Protein AF-A0A7R8WDT4-F1 (afdb_monom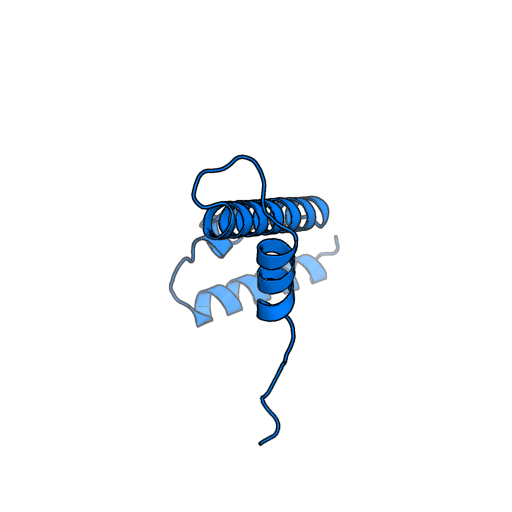er_lite)

Sequence (89 aa):
MSDEERTKSKQIAEMLQRSSGVDTTLLLYFFGKEGQETITYNDFERFMEQLQTEILEMEFSEFSKGKDHITEMEFAKILMRYTALTEEE

InterPro domains:
  IPR011992 EF-hand domain pair [SSF47473] (25-82)
  IPR039800 Calcium uptake protein 1/2/3 [PTHR12294] (9-88)

Secondary structure (DSSP, 8-state):
--HHHHHHHHHHHHHHHHHH-S--HHHHHHHTTTT-----HHHHHHHHHHHHHHHHHHHHHHHHTT-S---HHHHHHHHHHTS------

pLDDT: mean 84.04, std 13.47, range [44.25, 98.06]

Foldseek 3Di:
DDPVVLVVQVVVLVVVCVVPVDDDPVQCVAQNPVNPHHDDPVNVVVVVVVVVVVVVVVLCCVQCVPDPDHDPVSVVVSVVVPDPPPPPD

Structure (mmCIF, N/CA/C/O backbone):
data_AF-A0A7R8WDT4-F1
#
_entry.id   AF-A0A7R8WDT4-F1
#
loop_
_atom_site.group_PDB
_atom_site.id
_atom_site.type_symbol
_atom_site.label_atom_id
_atom_site.label_alt_id
_atom_site.label_comp_id
_atom_site.label_asym_id
_atom_site.label_entity_id
_atom_site.label_seq_id
_atom_site.pdbx_PDB_ins_code
_atom_site.Cartn_x
_atom_site.Cartn_y
_atom_site.Cartn_z
_atom_site.occupancy
_atom_site.B_iso_or_equiv
_atom_site.auth_seq_id
_atom_site.auth_comp_id
_atom_site.auth_asym_id
_atom_site.auth_atom_id
_atom_site.pdbx_PDB_model_num
ATOM 1 N N . MET A 1 1 ? -26.003 -2.813 14.487 1.00 58.38 1 MET A N 1
ATOM 2 C CA . MET A 1 1 ? -24.997 -3.584 15.243 1.00 58.38 1 MET A CA 1
ATOM 3 C C . MET A 1 1 ? -25.609 -3.942 16.579 1.00 58.38 1 MET A C 1
ATOM 5 O O . MET A 1 1 ? -26.136 -3.050 17.236 1.00 58.38 1 MET A O 1
ATOM 9 N N . SER A 1 2 ? -25.625 -5.227 16.909 1.00 79.12 2 SER A N 1
ATOM 10 C CA . SER A 1 2 ? -26.173 -5.766 18.156 1.00 79.12 2 SER A CA 1
ATOM 11 C C . SER A 1 2 ? -25.235 -5.505 19.342 1.00 79.12 2 SER A C 1
ATOM 13 O O . SER A 1 2 ? -24.035 -5.282 19.160 1.00 79.12 2 SER A O 1
ATOM 15 N N . ASP A 1 3 ? -25.766 -5.544 20.565 1.00 79.00 3 ASP A N 1
ATOM 16 C CA . ASP A 1 3 ? -24.964 -5.379 21.786 1.00 79.00 3 ASP A CA 1
ATOM 17 C C . ASP A 1 3 ? -23.889 -6.471 21.930 1.00 79.00 3 ASP A C 1
ATOM 19 O O . ASP A 1 3 ? -22.794 -6.211 22.424 1.00 79.00 3 ASP A O 1
ATOM 23 N N . GLU A 1 4 ? -24.150 -7.669 21.404 1.00 76.69 4 GLU A N 1
ATOM 24 C CA . GLU A 1 4 ? -23.215 -8.796 21.413 1.00 76.69 4 GLU A CA 1
ATOM 25 C C . GLU A 1 4 ? -21.982 -8.554 20.522 1.00 76.69 4 GLU A C 1
ATOM 27 O O . GLU A 1 4 ? -20.855 -8.881 20.903 1.00 76.69 4 GLU A O 1
ATOM 32 N N . GLU A 1 5 ? -22.171 -7.935 19.353 1.00 70.62 5 GLU A N 1
ATOM 33 C CA . GLU A 1 5 ? -21.069 -7.554 18.458 1.00 70.62 5 GLU A CA 1
ATOM 34 C C . GLU A 1 5 ? -20.171 -6.499 19.110 1.00 70.62 5 GLU A C 1
ATOM 36 O O . GLU A 1 5 ? -18.948 -6.592 19.033 1.00 70.62 5 GLU A O 1
ATOM 41 N N . ARG A 1 6 ? -20.765 -5.535 19.825 1.00 74.62 6 ARG A N 1
ATOM 42 C CA . ARG A 1 6 ? -20.014 -4.512 20.569 1.00 74.62 6 ARG A CA 1
ATOM 43 C C . ARG A 1 6 ? -19.162 -5.127 21.678 1.00 74.62 6 ARG A C 1
ATOM 45 O O . ARG A 1 6 ? -18.010 -4.728 21.852 1.00 74.62 6 ARG A O 1
ATOM 52 N N . THR A 1 7 ? -19.696 -6.108 22.406 1.00 75.94 7 THR A N 1
ATOM 53 C CA . THR A 1 7 ? -18.952 -6.818 23.456 1.00 75.94 7 THR A CA 1
ATOM 54 C C . THR A 1 7 ? -17.789 -7.625 22.881 1.00 75.94 7 THR A C 1
ATOM 56 O O . THR A 1 7 ? -16.685 -7.542 23.415 1.00 75.94 7 THR A O 1
ATOM 59 N N . LYS A 1 8 ? -17.993 -8.344 21.767 1.00 76.25 8 LYS A N 1
ATOM 60 C CA . LYS A 1 8 ? -16.928 -9.118 21.102 1.00 76.25 8 LYS A CA 1
ATOM 61 C C . LYS A 1 8 ? -15.803 -8.222 20.586 1.00 76.25 8 LYS A C 1
ATOM 63 O O . LYS A 1 8 ? -14.638 -8.522 20.836 1.00 76.25 8 LYS A O 1
ATOM 68 N N . SER A 1 9 ? -16.135 -7.103 19.940 1.00 72.62 9 SER A N 1
ATOM 69 C CA . SER A 1 9 ? -15.131 -6.146 19.454 1.00 72.62 9 SER A CA 1
ATOM 70 C C . SER A 1 9 ? -14.282 -5.582 20.591 1.00 72.62 9 SER A C 1
ATOM 72 O O . SER A 1 9 ? -13.058 -5.533 20.480 1.00 72.62 9 SER A O 1
ATOM 74 N N . LYS A 1 10 ? -14.911 -5.228 21.719 1.00 72.00 10 LYS A N 1
ATOM 75 C CA . LYS A 1 10 ? -14.195 -4.723 22.895 1.00 72.00 10 LYS A CA 1
ATOM 76 C C . LYS A 1 10 ? -13.259 -5.775 23.499 1.00 72.00 10 LYS A C 1
ATOM 78 O O . LYS A 1 10 ? -12.127 -5.463 23.847 1.00 72.00 10 LYS A O 1
ATOM 83 N N . GLN A 1 11 ? -13.704 -7.029 23.564 1.00 75.38 11 GLN A N 1
ATOM 84 C CA . GLN A 1 11 ? -12.912 -8.133 24.107 1.00 75.38 11 GLN A CA 1
ATOM 85 C C . GLN A 1 11 ? -11.693 -8.463 23.227 1.00 75.38 11 GLN A C 1
ATOM 87 O O . GLN A 1 11 ? -10.616 -8.732 23.751 1.00 75.38 11 GLN A O 1
ATOM 92 N N . ILE A 1 12 ? -11.837 -8.393 21.898 1.00 72.75 12 ILE A N 1
ATOM 93 C CA . ILE A 1 12 ? -10.730 -8.581 20.944 1.00 72.75 12 ILE A CA 1
ATOM 94 C C . ILE A 1 12 ? -9.717 -7.435 21.051 1.00 72.75 12 ILE A C 1
ATOM 96 O O . ILE A 1 12 ? -8.516 -7.697 21.106 1.00 72.75 12 ILE A O 1
ATOM 100 N N . ALA A 1 13 ? -10.184 -6.185 21.139 1.00 67.31 13 ALA A N 1
ATOM 101 C CA . ALA A 1 13 ? -9.316 -5.024 21.336 1.00 67.31 13 ALA A CA 1
ATOM 102 C C . ALA A 1 13 ? -8.523 -5.125 22.653 1.00 67.31 13 ALA A C 1
AT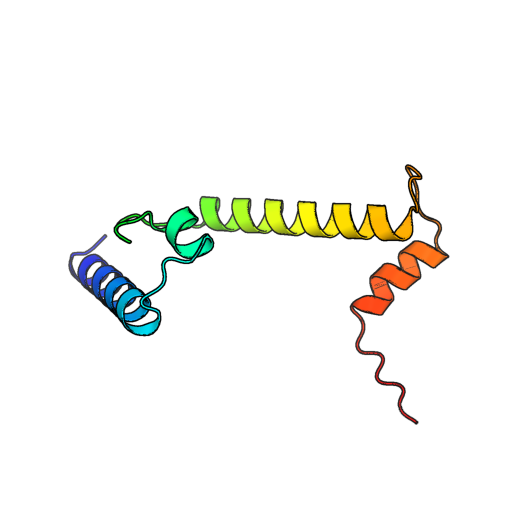OM 104 O O . ALA A 1 13 ? -7.307 -4.941 22.659 1.00 67.31 13 ALA A O 1
ATOM 105 N N . GLU A 1 14 ? -9.180 -5.518 23.751 1.00 68.62 14 GLU A N 1
ATOM 106 C CA . GLU A 1 14 ? -8.528 -5.754 25.046 1.00 68.62 14 GLU A CA 1
ATOM 107 C C . GLU A 1 14 ? -7.527 -6.923 24.992 1.00 68.62 14 GLU A C 1
ATOM 109 O O . GLU A 1 14 ? -6.457 -6.844 25.595 1.00 68.62 14 GLU A O 1
ATOM 114 N N . MET A 1 15 ? -7.825 -8.005 24.260 1.00 66.00 15 MET A N 1
ATOM 115 C CA . MET A 1 15 ? -6.884 -9.116 24.063 1.00 66.00 15 MET A CA 1
ATOM 116 C C . MET A 1 15 ? -5.651 -8.694 23.255 1.00 66.00 15 MET A C 1
ATOM 118 O O . MET A 1 15 ? -4.535 -9.060 23.627 1.00 66.00 15 MET A O 1
ATOM 122 N N . LEU A 1 16 ? -5.831 -7.896 22.197 1.00 62.88 16 LEU A N 1
ATOM 123 C CA . LEU A 1 16 ? -4.732 -7.357 21.394 1.00 62.88 16 LEU A CA 1
ATOM 124 C C . LEU A 1 16 ? -3.848 -6.421 22.231 1.00 62.88 16 LEU A C 1
ATOM 126 O O . LEU A 1 16 ? -2.636 -6.632 22.274 1.00 62.88 16 LEU A O 1
ATOM 130 N N . GLN A 1 17 ? -4.445 -5.489 22.986 1.00 62.22 17 GLN A N 1
ATOM 131 C CA . GLN A 1 17 ? -3.722 -4.573 23.882 1.00 62.22 17 GLN A CA 1
ATOM 132 C C . GLN A 1 17 ? -2.963 -5.311 24.998 1.00 62.22 17 GLN A C 1
ATOM 134 O O . GLN A 1 17 ? -1.800 -5.003 25.270 1.00 62.22 17 GLN A O 1
ATOM 139 N N . ARG A 1 18 ? -3.579 -6.324 25.628 1.00 56.62 18 ARG A N 1
ATOM 140 C CA . ARG A 1 18 ? -2.934 -7.128 26.685 1.00 56.62 18 ARG A CA 1
ATOM 141 C C . ARG A 1 18 ? -1.813 -8.027 26.166 1.00 56.62 18 ARG A C 1
ATOM 143 O O . ARG A 1 18 ? -0.961 -8.415 26.961 1.00 56.62 18 ARG A O 1
ATOM 150 N N . SER A 1 19 ? -1.820 -8.373 24.878 1.00 55.78 19 SER A N 1
ATOM 151 C CA . SER A 1 19 ? -0.791 -9.228 24.274 1.00 55.78 19 SER A CA 1
ATOM 152 C C . SER A 1 19 ? 0.484 -8.473 23.892 1.00 55.78 19 SER A C 1
ATOM 154 O O . SER A 1 19 ? 1.554 -9.076 23.908 1.00 55.78 19 SER A O 1
ATOM 156 N N . SER A 1 20 ? 0.395 -7.171 23.585 1.00 54.81 20 SER A N 1
ATOM 157 C CA . SER A 1 20 ? 1.535 -6.412 23.063 1.00 54.81 20 SER A CA 1
ATOM 158 C C . SER A 1 20 ? 2.087 -5.354 24.012 1.00 54.81 20 SER A C 1
ATOM 160 O O . SER A 1 20 ? 3.280 -5.089 23.925 1.00 54.81 20 SER A O 1
ATOM 162 N N . GLY A 1 21 ? 1.291 -4.726 24.892 1.00 59.78 21 GLY A N 1
ATOM 163 C CA . GLY A 1 21 ? 1.750 -3.605 25.741 1.00 59.78 21 GLY A CA 1
ATOM 164 C C . GLY A 1 21 ? 2.400 -2.435 24.975 1.00 59.78 21 GLY A C 1
ATOM 165 O O . GLY A 1 21 ? 2.983 -1.542 25.585 1.00 59.78 21 GLY A O 1
ATOM 166 N N . VAL A 1 22 ? 2.334 -2.466 23.644 1.00 69.94 22 VAL A N 1
ATOM 167 C CA . VAL A 1 22 ? 3.040 -1.597 22.712 1.00 69.94 22 VAL A CA 1
ATOM 168 C C . VAL A 1 22 ? 2.025 -1.170 21.670 1.00 69.94 22 VAL A C 1
ATOM 170 O O . VAL A 1 22 ? 1.497 -1.996 20.915 1.00 69.94 22 VAL A O 1
ATOM 173 N N . ASP A 1 23 ? 1.779 0.133 21.636 1.00 79.19 23 ASP A N 1
ATOM 174 C CA . ASP A 1 23 ? 1.032 0.780 20.574 1.00 79.19 23 ASP A CA 1
ATOM 175 C C . ASP A 1 23 ? 1.853 0.698 19.289 1.00 79.19 23 ASP A C 1
ATOM 177 O O . ASP A 1 23 ? 2.897 1.339 19.144 1.00 79.19 23 ASP A O 1
ATOM 181 N N . THR A 1 24 ? 1.402 -0.133 18.353 1.00 88.06 24 THR A N 1
ATOM 182 C CA . THR A 1 24 ? 2.017 -0.205 17.026 1.00 88.06 24 THR A CA 1
ATOM 183 C C . THR A 1 24 ? 1.364 0.808 16.097 1.00 88.06 24 THR A C 1
ATOM 185 O O . THR A 1 24 ? 0.193 1.157 16.252 1.00 88.06 24 THR A O 1
ATOM 188 N N . THR A 1 25 ? 2.108 1.265 15.091 1.00 91.12 25 THR A N 1
ATOM 189 C CA . THR A 1 25 ? 1.631 2.269 14.134 1.00 91.12 25 THR A CA 1
ATOM 190 C C . THR A 1 25 ? 0.317 1.868 13.465 1.00 91.12 25 THR A C 1
ATOM 192 O O . THR A 1 25 ? -0.570 2.705 13.357 1.00 91.12 25 THR A O 1
ATOM 195 N N . LEU A 1 26 ? 0.150 0.598 13.076 1.00 91.75 26 LEU A N 1
ATOM 196 C CA . LEU A 1 26 ? -1.088 0.125 12.443 1.00 91.75 26 LEU A CA 1
ATOM 197 C C . LEU A 1 26 ? -2.268 0.091 13.420 1.00 91.75 26 LEU A C 1
ATOM 199 O O . LEU A 1 26 ? -3.381 0.438 13.035 1.00 91.75 26 LEU A O 1
ATOM 203 N N . LEU A 1 27 ? -2.035 -0.278 14.685 1.00 89.31 27 LEU A N 1
ATOM 204 C CA . LEU A 1 27 ? -3.090 -0.245 15.701 1.00 89.31 27 LEU A CA 1
ATOM 205 C C . LEU A 1 27 ? -3.558 1.188 15.956 1.00 89.31 27 LEU A C 1
ATOM 207 O O . LEU A 1 27 ? -4.757 1.449 15.944 1.00 89.31 27 LEU A O 1
ATOM 211 N N . LEU A 1 28 ? -2.614 2.121 16.105 1.00 90.88 28 LEU A N 1
ATOM 212 C CA . LEU A 1 28 ? -2.923 3.539 16.271 1.00 90.88 28 LEU A CA 1
ATOM 213 C C . LEU A 1 28 ? -3.626 4.130 15.047 1.00 90.88 28 LEU A C 1
ATOM 215 O O . LEU A 1 28 ? -4.526 4.949 15.204 1.00 90.88 28 LEU A O 1
ATOM 219 N N . TYR A 1 29 ? -3.213 3.727 13.845 1.00 91.19 29 TYR A N 1
ATOM 220 C CA . TYR A 1 29 ? -3.765 4.225 12.589 1.00 91.19 29 TYR A CA 1
ATOM 221 C C . TYR A 1 29 ? -5.209 3.763 12.355 1.00 91.19 29 TYR A C 1
ATOM 223 O O . TYR A 1 29 ? -6.026 4.557 11.901 1.00 91.19 29 TYR A O 1
ATOM 231 N N . PHE A 1 30 ? -5.539 2.508 12.679 1.00 92.69 30 PHE A N 1
ATOM 232 C CA . PHE A 1 30 ? -6.874 1.955 12.414 1.00 92.69 30 PHE A CA 1
ATOM 233 C C . PHE A 1 30 ? -7.856 2.049 13.578 1.00 92.69 30 PHE A C 1
ATOM 235 O O . PHE A 1 30 ? -9.063 2.099 13.347 1.00 92.69 30 PHE A O 1
ATOM 242 N N . PHE A 1 31 ? -7.362 2.010 14.814 1.00 90.75 31 PHE A N 1
ATOM 243 C CA . PHE A 1 31 ? -8.206 1.860 16.003 1.00 90.75 31 PHE A CA 1
ATOM 244 C C . PHE A 1 31 ? -8.030 3.005 17.011 1.00 90.75 31 PHE A C 1
ATOM 246 O O . PHE A 1 31 ? -8.698 3.025 18.051 1.00 90.75 31 PHE A O 1
ATOM 253 N N . GLY A 1 32 ? -7.169 3.976 16.697 1.00 87.56 32 GLY A N 1
ATOM 254 C CA . GLY A 1 32 ? -6.864 5.109 17.559 1.00 87.56 32 GLY A CA 1
ATOM 255 C C . GLY A 1 32 ? -6.063 4.710 18.803 1.00 87.56 32 GLY A C 1
ATOM 256 O O . GLY A 1 32 ? -5.815 3.537 19.080 1.00 87.56 32 GLY A O 1
ATOM 257 N N . LYS A 1 33 ? -5.664 5.711 19.595 1.00 85.94 33 LYS A N 1
ATOM 258 C CA . LYS A 1 33 ? -4.872 5.506 20.827 1.00 85.94 33 LYS A CA 1
ATOM 259 C C . LYS A 1 33 ? -5.599 4.681 21.886 1.00 85.94 33 LYS A C 1
ATOM 261 O O . LYS A 1 33 ? -4.975 3.931 22.620 1.00 85.94 33 LYS A O 1
ATOM 266 N N . GLU A 1 34 ? -6.920 4.812 21.943 1.00 83.69 34 GLU A N 1
ATOM 267 C CA . GLU A 1 34 ? -7.753 4.111 22.923 1.00 83.69 34 GLU A CA 1
ATOM 268 C C . GLU A 1 34 ? -8.235 2.738 22.415 1.00 83.69 34 GLU A C 1
ATOM 270 O O . GLU A 1 34 ? -8.850 1.987 23.172 1.00 83.69 34 GLU A O 1
ATOM 275 N N . GLY A 1 35 ? -7.994 2.396 21.140 1.00 80.88 35 GLY A N 1
ATOM 276 C CA . GLY A 1 35 ? -8.442 1.137 20.529 1.00 80.88 35 GLY A CA 1
ATOM 277 C C . GLY A 1 35 ? -9.962 1.013 20.359 1.00 80.88 35 GLY A C 1
ATOM 278 O O . GLY A 1 35 ? -10.477 -0.099 20.263 1.00 80.88 35 GLY A O 1
ATOM 279 N N . GLN A 1 36 ? -10.693 2.130 20.400 1.00 83.50 36 GLN A N 1
ATOM 280 C CA . GLN A 1 36 ? -12.164 2.154 20.377 1.00 83.50 36 GLN A CA 1
ATOM 281 C C . GLN A 1 36 ? -12.743 2.465 18.997 1.00 83.50 36 GLN A C 1
ATOM 283 O O . GLN A 1 36 ? -13.946 2.300 18.787 1.00 83.50 36 GLN A O 1
ATOM 288 N N . GLU A 1 37 ? -11.910 2.943 18.074 1.00 90.06 37 GLU A N 1
ATOM 289 C CA . GLU A 1 37 ? -12.334 3.201 16.704 1.00 90.06 37 GLU A CA 1
ATOM 290 C C . GLU A 1 37 ? -12.488 1.877 15.948 1.00 90.06 37 GLU A C 1
ATOM 292 O O . GLU A 1 37 ? -12.037 0.822 16.391 1.00 90.06 37 GLU A O 1
ATOM 297 N N . THR A 1 38 ? -13.179 1.912 14.814 1.00 91.50 38 THR A N 1
ATOM 298 C CA . THR A 1 38 ? -13.409 0.730 13.978 1.00 91.50 38 THR A CA 1
ATOM 299 C C . THR A 1 38 ? -13.112 1.064 12.532 1.00 91.50 38 THR A C 1
ATOM 301 O O . THR A 1 38 ? -13.512 2.122 12.054 1.00 91.50 38 THR A O 1
ATOM 304 N N . ILE A 1 39 ? -12.506 0.120 11.823 1.00 95.19 39 ILE A N 1
ATOM 305 C CA . ILE A 1 39 ? -12.237 0.219 10.392 1.00 95.19 39 ILE A CA 1
ATOM 306 C C . ILE A 1 39 ? -13.406 -0.349 9.577 1.00 95.19 39 ILE A C 1
ATOM 308 O O . ILE A 1 39 ? -13.957 -1.401 9.912 1.00 95.19 39 ILE A O 1
ATOM 312 N N . THR A 1 40 ? -13.798 0.333 8.499 1.00 96.06 40 THR A N 1
ATOM 313 C CA . THR A 1 40 ? -14.748 -0.220 7.522 1.00 96.06 40 THR A CA 1
ATOM 314 C C . THR A 1 40 ? -14.019 -1.035 6.450 1.00 96.06 40 THR A C 1
ATOM 316 O O . THR A 1 40 ? -12.816 -0.877 6.255 1.00 96.06 40 THR A O 1
ATOM 319 N N . TYR A 1 41 ? -14.738 -1.881 5.703 1.00 96.62 41 TYR A N 1
ATOM 320 C CA . TYR A 1 41 ? -14.146 -2.579 4.552 1.00 96.62 41 TYR A CA 1
ATOM 321 C C . TYR A 1 41 ? -13.516 -1.593 3.555 1.00 96.62 41 TYR A C 1
ATOM 323 O O . TYR A 1 41 ? -12.386 -1.804 3.139 1.00 96.62 41 TYR A O 1
ATOM 331 N N . ASN A 1 42 ? -14.194 -0.483 3.245 1.00 97.75 42 ASN A N 1
ATOM 332 C CA . ASN A 1 42 ? -13.686 0.518 2.302 1.00 97.75 42 ASN A CA 1
ATOM 333 C C . ASN A 1 42 ? -12.399 1.194 2.799 1.00 97.75 42 ASN A C 1
ATOM 335 O O . ASN A 1 42 ? -11.537 1.542 1.999 1.00 97.75 42 ASN A O 1
ATOM 339 N N . ASP A 1 43 ? -12.263 1.407 4.111 1.00 95.75 43 ASP A N 1
ATOM 340 C CA . ASP A 1 43 ? -11.027 1.955 4.681 1.00 95.75 43 ASP A CA 1
ATOM 341 C C . ASP A 1 43 ? -9.881 0.945 4.599 1.00 95.75 43 ASP A C 1
ATOM 343 O O . ASP A 1 43 ? -8.751 1.322 4.290 1.00 95.75 43 ASP A O 1
ATOM 347 N N . PHE A 1 44 ? -10.180 -0.335 4.834 1.00 96.25 44 PHE A N 1
ATOM 348 C CA . PHE A 1 44 ? -9.214 -1.419 4.700 1.00 96.25 44 PHE A CA 1
ATOM 349 C C . PHE A 1 44 ? -8.769 -1.617 3.248 1.00 96.25 44 PHE A C 1
ATOM 351 O O . PHE A 1 44 ? -7.574 -1.679 2.978 1.00 96.25 44 PHE A O 1
ATOM 358 N N . GLU A 1 45 ? -9.717 -1.679 2.314 1.00 97.94 45 GLU A N 1
ATOM 359 C CA . GLU A 1 45 ? -9.466 -1.806 0.878 1.00 97.94 45 GLU A CA 1
ATOM 360 C C . GLU A 1 45 ? -8.587 -0.657 0.382 1.00 97.94 45 GLU A C 1
ATOM 362 O O . GLU A 1 45 ? -7.515 -0.904 -0.164 1.00 97.94 45 GLU A O 1
ATOM 367 N N . ARG A 1 46 ? -8.956 0.592 0.702 1.00 97.62 46 ARG A N 1
ATOM 368 C CA . ARG A 1 46 ? -8.159 1.774 0.353 1.00 97.62 46 ARG A CA 1
ATOM 369 C C . ARG A 1 46 ? -6.741 1.706 0.919 1.00 97.62 46 ARG A C 1
ATOM 371 O O . ARG A 1 46 ? -5.792 2.043 0.219 1.00 97.62 46 ARG A O 1
ATOM 378 N N . PHE A 1 47 ? -6.581 1.283 2.172 1.00 97.25 47 PHE A N 1
ATOM 379 C CA . PHE A 1 47 ? -5.253 1.125 2.766 1.00 97.25 47 PHE A CA 1
ATOM 380 C C . PHE A 1 47 ? -4.421 0.077 2.019 1.00 97.25 47 PHE A C 1
ATOM 382 O O . PHE A 1 47 ? -3.252 0.315 1.726 1.00 97.25 47 PHE A O 1
ATOM 389 N N . MET A 1 48 ? -5.016 -1.072 1.692 1.00 97.56 48 MET A N 1
ATOM 390 C CA . MET A 1 48 ? -4.325 -2.135 0.964 1.00 97.56 48 MET A CA 1
ATOM 391 C C . MET A 1 48 ? -3.936 -1.694 -0.451 1.00 97.56 48 MET A C 1
ATOM 393 O O . MET A 1 48 ? -2.819 -1.979 -0.876 1.00 97.56 48 MET A O 1
ATOM 397 N N . GLU A 1 49 ? -4.804 -0.962 -1.151 1.00 98.06 49 GLU A N 1
ATOM 398 C CA . GLU A 1 49 ? -4.507 -0.377 -2.465 1.00 98.06 49 GLU A CA 1
ATOM 399 C C . GLU A 1 49 ? -3.343 0.619 -2.399 1.00 98.06 49 GLU A C 1
ATOM 401 O O . GLU A 1 49 ? -2.422 0.556 -3.216 1.00 98.06 49 GLU A O 1
ATOM 406 N N . GLN A 1 50 ? -3.348 1.516 -1.407 1.00 97.62 50 GLN A N 1
ATOM 407 C CA . GLN A 1 50 ? -2.265 2.479 -1.194 1.00 97.62 50 GLN A CA 1
ATOM 408 C C . GLN A 1 50 ? -0.943 1.772 -0.893 1.00 97.62 50 GLN A C 1
ATOM 410 O O . GLN A 1 50 ? 0.064 2.060 -1.533 1.00 97.62 50 GLN A O 1
ATOM 415 N N . LEU A 1 51 ? -0.962 0.791 0.012 1.00 97.19 51 LEU A N 1
ATOM 416 C CA . LEU A 1 51 ? 0.220 0.013 0.367 1.00 97.19 51 LEU A CA 1
ATOM 417 C C . LEU A 1 51 ? 0.791 -0.741 -0.843 1.00 97.19 51 LEU A C 1
ATOM 419 O O . LEU A 1 51 ? 1.998 -0.727 -1.069 1.00 97.19 51 LEU A O 1
ATOM 423 N N . GLN A 1 52 ? -0.064 -1.390 -1.634 1.00 96.38 52 GLN A N 1
ATOM 424 C CA . GLN A 1 52 ? 0.361 -2.095 -2.846 1.00 96.38 52 GLN A CA 1
ATOM 425 C C . GLN A 1 52 ? 0.932 -1.136 -3.892 1.00 96.38 52 GLN A C 1
ATOM 427 O O . GLN A 1 52 ? 1.923 -1.470 -4.537 1.00 96.38 52 GLN A O 1
ATOM 432 N N . THR A 1 53 ? 0.345 0.056 -4.029 1.00 97.25 53 THR A N 1
ATOM 433 C CA . THR A 1 53 ? 0.843 1.099 -4.934 1.00 97.25 53 THR A CA 1
ATOM 434 C C . THR A 1 53 ? 2.237 1.562 -4.518 1.00 97.25 53 THR A C 1
ATOM 436 O O . THR A 1 53 ? 3.140 1.576 -5.348 1.00 97.25 53 THR A O 1
ATOM 439 N N . GLU A 1 54 ? 2.450 1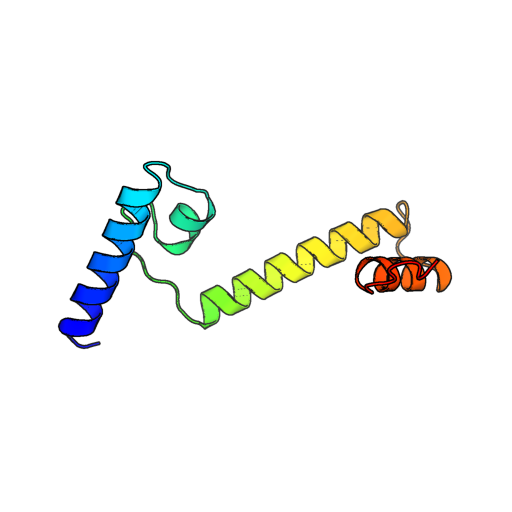.863 -3.233 1.00 97.50 54 GLU A N 1
ATOM 440 C CA . GLU A 1 54 ? 3.761 2.282 -2.717 1.00 97.50 54 GLU A CA 1
ATOM 441 C C . GLU A 1 54 ? 4.835 1.200 -2.907 1.00 97.50 54 GLU A C 1
ATOM 443 O O . GLU A 1 54 ? 5.961 1.502 -3.308 1.00 97.50 54 GLU A O 1
ATOM 448 N N . ILE A 1 55 ? 4.493 -0.070 -2.655 1.00 94.56 55 ILE A N 1
ATOM 449 C CA . ILE A 1 55 ? 5.405 -1.196 -2.897 1.00 94.56 55 ILE A CA 1
ATOM 450 C C . ILE A 1 55 ? 5.759 -1.273 -4.384 1.00 94.56 55 ILE A C 1
ATOM 452 O O . ILE A 1 55 ? 6.938 -1.338 -4.726 1.00 94.56 55 ILE A O 1
ATOM 456 N N . LEU A 1 56 ? 4.761 -1.207 -5.266 1.00 93.31 56 LEU A N 1
ATOM 457 C CA . LEU A 1 56 ? 4.968 -1.283 -6.711 1.00 93.31 56 LEU A CA 1
ATOM 458 C C . LEU A 1 56 ? 5.852 -0.136 -7.229 1.00 93.31 56 LEU A C 1
ATOM 460 O O . LEU A 1 56 ? 6.743 -0.361 -8.050 1.00 93.31 56 LEU A O 1
ATOM 464 N N . GLU A 1 57 ? 5.641 1.086 -6.738 1.00 94.62 57 GLU A N 1
ATOM 465 C CA . GLU A 1 57 ? 6.471 2.250 -7.068 1.00 94.62 57 GLU A CA 1
ATOM 466 C C . GLU A 1 57 ? 7.921 2.071 -6.601 1.00 94.62 57 GLU A C 1
ATOM 468 O O . GLU A 1 57 ? 8.860 2.386 -7.341 1.00 94.62 57 GLU A O 1
ATOM 473 N N . MET A 1 58 ? 8.118 1.533 -5.395 1.00 93.69 58 MET A N 1
ATOM 474 C CA . MET A 1 58 ? 9.445 1.253 -4.850 1.00 93.69 58 MET A CA 1
ATOM 475 C C . MET A 1 58 ? 10.189 0.210 -5.687 1.00 93.69 58 MET A C 1
ATOM 477 O O . MET A 1 58 ? 11.360 0.411 -6.011 1.00 93.69 58 MET A O 1
ATOM 481 N N . GLU A 1 59 ? 9.513 -0.866 -6.086 1.00 92.81 59 GLU A N 1
ATOM 482 C CA . GLU A 1 59 ? 10.090 -1.887 -6.959 1.00 92.81 59 GLU A CA 1
ATOM 483 C C . GLU A 1 59 ? 10.449 -1.314 -8.322 1.00 92.81 59 GLU A C 1
ATOM 485 O O . GLU A 1 59 ? 11.578 -1.464 -8.786 1.00 92.81 59 GLU A O 1
ATOM 490 N N . PHE A 1 60 ? 9.521 -0.598 -8.958 1.00 94.00 60 PHE A N 1
ATOM 491 C CA . PHE A 1 60 ? 9.799 0.032 -10.240 1.00 94.00 60 PHE A CA 1
ATOM 492 C C . PHE A 1 60 ? 11.026 0.946 -10.152 1.00 94.00 60 PHE A C 1
ATOM 494 O O . PHE A 1 60 ? 11.904 0.866 -11.006 1.00 94.00 60 PHE A O 1
ATOM 501 N N . SER A 1 61 ? 11.122 1.759 -9.097 1.00 94.00 61 SER A N 1
ATOM 502 C CA . SER A 1 61 ? 12.261 2.648 -8.846 1.00 94.00 61 SER A CA 1
ATOM 503 C C . SER A 1 61 ? 13.582 1.886 -8.659 1.00 94.00 61 SER A C 1
ATOM 505 O O . SER A 1 61 ? 14.610 2.273 -9.226 1.00 94.00 61 SER A O 1
ATOM 507 N N . GLU A 1 62 ? 13.563 0.766 -7.927 1.00 91.81 62 GLU A N 1
ATOM 508 C CA . GLU A 1 62 ? 14.726 -0.112 -7.731 1.00 91.81 62 GLU A CA 1
ATOM 509 C C . GLU A 1 62 ? 15.261 -0.639 -9.075 1.00 91.81 62 GLU A C 1
ATOM 511 O O . GLU A 1 62 ? 16.471 -0.618 -9.330 1.00 91.81 62 GLU A O 1
ATOM 516 N N . PHE A 1 63 ? 14.364 -1.076 -9.962 1.00 91.50 63 PHE A N 1
ATOM 517 C CA . PHE A 1 63 ? 14.735 -1.696 -11.235 1.00 91.50 63 PHE A CA 1
ATOM 518 C C . PHE A 1 63 ? 14.972 -0.697 -12.372 1.00 91.50 63 PHE A C 1
ATOM 520 O O . PHE A 1 63 ? 15.836 -0.949 -13.212 1.00 91.50 63 PHE A O 1
ATOM 527 N N . SER A 1 64 ? 14.276 0.443 -12.398 1.00 93.06 64 SER A N 1
ATOM 528 C CA . SER A 1 64 ? 14.433 1.465 -13.442 1.00 93.06 64 SER A CA 1
ATOM 529 C C . SER A 1 64 ? 15.740 2.249 -13.315 1.00 93.06 64 SER A C 1
ATOM 531 O O . SER A 1 64 ? 16.189 2.872 -14.281 1.00 93.06 64 SER A O 1
ATOM 533 N N . LYS A 1 65 ? 16.380 2.218 -12.134 1.00 90.38 65 LYS A N 1
ATOM 534 C CA . LYS A 1 65 ? 17.644 2.917 -11.835 1.00 90.38 65 LYS A CA 1
ATOM 535 C C . LYS A 1 65 ? 17.571 4.414 -12.157 1.00 90.38 65 LYS A C 1
ATOM 537 O O . LYS A 1 65 ? 18.512 4.986 -12.711 1.00 90.38 65 LYS A O 1
ATOM 542 N N . GLY A 1 66 ? 16.437 5.035 -11.831 1.00 89.62 66 GLY A N 1
ATOM 543 C CA . GLY A 1 66 ? 16.178 6.460 -12.057 1.00 89.62 66 GLY A CA 1
ATOM 544 C C . GLY A 1 66 ? 15.629 6.806 -13.444 1.00 89.62 66 GLY A C 1
ATOM 545 O O . GLY A 1 66 ? 15.512 7.986 -13.766 1.00 89.62 66 GLY A O 1
ATOM 546 N N . LYS A 1 67 ? 15.294 5.806 -14.267 1.00 93.19 67 LYS A N 1
ATOM 547 C CA . LYS A 1 67 ? 14.559 6.004 -15.523 1.00 93.19 67 LYS A CA 1
ATOM 548 C C . LYS A 1 67 ? 13.050 6.003 -15.276 1.00 93.19 67 LYS A C 1
ATOM 550 O O . LYS A 1 67 ? 12.560 5.450 -14.295 1.00 93.19 67 LYS A O 1
ATOM 555 N N . ASP A 1 68 ? 12.319 6.569 -16.224 1.00 94.50 68 ASP A N 1
ATOM 556 C CA . ASP A 1 68 ? 10.854 6.540 -16.305 1.00 94.50 68 ASP A CA 1
ATOM 557 C C . ASP A 1 68 ? 10.304 5.257 -16.960 1.00 94.50 68 ASP A C 1
ATOM 559 O O . ASP A 1 68 ? 9.098 5.110 -17.134 1.00 94.50 68 ASP A O 1
ATOM 563 N N . HIS A 1 69 ? 11.180 4.318 -17.323 1.00 94.31 69 HIS A N 1
ATOM 564 C CA . HIS A 1 69 ? 10.840 3.043 -17.947 1.00 94.31 69 HIS A CA 1
ATOM 565 C C . HIS A 1 69 ? 11.754 1.920 -17.447 1.00 94.31 69 HIS A C 1
ATOM 567 O O . HIS A 1 69 ? 12.883 2.158 -17.010 1.00 94.31 69 HIS A O 1
ATOM 573 N N . ILE A 1 70 ? 11.275 0.685 -17.586 1.00 95.94 70 ILE A N 1
ATOM 574 C CA . ILE A 1 70 ? 12.044 -0.548 -17.393 1.00 95.94 70 ILE A CA 1
ATOM 575 C C . ILE A 1 70 ? 12.103 -1.334 -18.703 1.00 95.94 70 ILE A C 1
ATOM 577 O O . ILE A 1 70 ? 11.235 -1.213 -19.568 1.00 95.94 70 ILE A O 1
ATOM 581 N N . THR A 1 71 ? 13.141 -2.144 -18.858 1.00 96.31 71 THR A N 1
ATOM 582 C CA . THR A 1 71 ? 13.280 -3.102 -19.961 1.00 96.31 71 THR A CA 1
ATOM 583 C C . THR A 1 71 ? 12.493 -4.386 -19.689 1.00 96.31 71 THR A C 1
ATOM 585 O O . THR A 1 71 ? 12.172 -4.701 -18.545 1.00 96.31 71 THR A O 1
ATOM 588 N N . GLU A 1 72 ? 12.248 -5.189 -20.727 1.00 95.88 72 GLU A N 1
ATOM 589 C CA . GLU A 1 72 ? 11.632 -6.520 -20.591 1.00 95.88 72 GLU A CA 1
ATOM 590 C C . GLU A 1 72 ? 12.399 -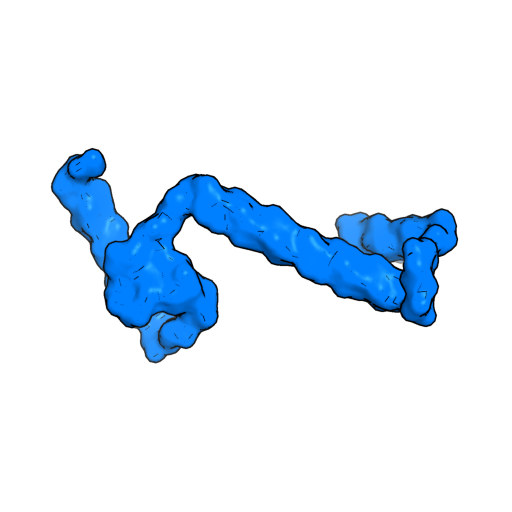7.422 -19.607 1.00 95.88 72 GLU A C 1
ATOM 592 O O . GLU A 1 72 ? 11.798 -8.119 -18.796 1.00 95.88 72 GLU A O 1
ATOM 597 N N . MET A 1 73 ? 13.735 -7.361 -19.618 1.00 94.00 73 MET A N 1
ATOM 598 C CA . MET A 1 73 ? 14.584 -8.124 -18.698 1.00 94.00 73 MET A CA 1
ATOM 599 C C . MET A 1 73 ? 14.432 -7.660 -17.240 1.00 94.00 73 MET A C 1
ATOM 601 O O . MET A 1 73 ? 14.461 -8.476 -16.322 1.00 94.00 73 MET A O 1
ATOM 605 N N . GLU A 1 74 ? 14.295 -6.355 -17.003 1.00 93.88 74 GLU A N 1
ATOM 606 C CA . GLU A 1 74 ? 14.045 -5.804 -15.663 1.00 93.88 74 GLU A CA 1
ATOM 607 C C . GLU A 1 74 ? 12.642 -6.169 -15.173 1.00 93.88 74 GLU A C 1
ATOM 609 O O . GLU A 1 74 ? 12.494 -6.606 -14.034 1.00 93.88 74 GLU A O 1
ATOM 614 N N . PHE A 1 75 ? 11.643 -6.108 -16.054 1.00 93.31 75 PHE A N 1
ATOM 615 C CA . PHE A 1 75 ? 10.295 -6.589 -15.766 1.00 93.31 75 PHE A CA 1
ATOM 616 C C . PHE A 1 75 ? 10.276 -8.084 -15.416 1.00 93.31 75 PHE A C 1
ATOM 618 O O . PHE A 1 75 ? 9.695 -8.472 -14.405 1.00 93.31 75 PHE A O 1
ATOM 625 N N . ALA A 1 76 ? 10.978 -8.922 -16.185 1.00 92.62 76 ALA A N 1
ATOM 626 C CA . ALA A 1 76 ? 11.104 -10.343 -15.882 1.00 92.62 76 ALA A CA 1
ATOM 627 C C . ALA A 1 76 ? 11.701 -10.563 -14.484 1.00 92.62 76 ALA A C 1
ATOM 629 O O . ALA A 1 76 ? 11.162 -11.343 -13.708 1.00 92.62 76 ALA A O 1
ATOM 630 N N . LYS A 1 77 ? 12.759 -9.831 -14.107 1.00 88.94 77 LYS A N 1
ATOM 631 C CA . LYS A 1 77 ? 13.370 -9.942 -12.769 1.00 88.94 77 LYS A CA 1
ATOM 632 C C . LYS A 1 77 ? 12.419 -9.575 -11.630 1.00 88.94 77 LYS A C 1
ATOM 634 O O . LYS A 1 77 ? 12.475 -10.236 -10.595 1.00 88.94 77 LYS A O 1
ATOM 639 N N . ILE A 1 78 ? 11.565 -8.565 -11.819 1.00 90.12 78 ILE A N 1
ATOM 640 C CA . ILE A 1 78 ? 10.515 -8.218 -10.847 1.00 90.12 78 ILE A CA 1
ATOM 641 C C . ILE A 1 78 ? 9.591 -9.421 -10.641 1.00 90.12 78 ILE A C 1
ATOM 643 O O . ILE A 1 78 ? 9.393 -9.85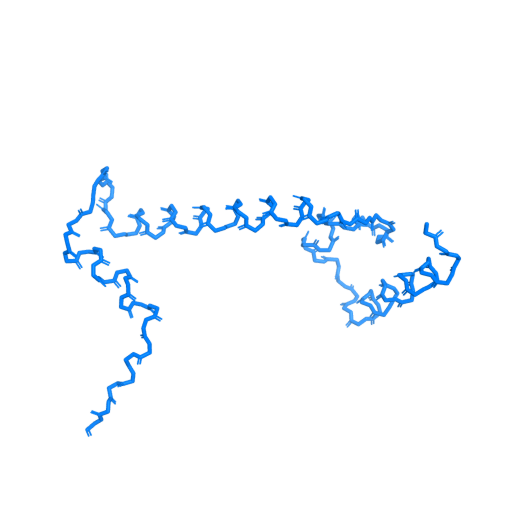1 -9.509 1.00 90.12 78 ILE A O 1
ATOM 647 N N . LEU A 1 79 ? 9.095 -10.026 -11.726 1.00 90.00 79 LEU A N 1
ATOM 648 C CA . LEU A 1 79 ? 8.226 -11.204 -11.639 1.00 90.00 79 LEU A CA 1
ATOM 649 C C . LEU A 1 79 ? 8.924 -12.386 -10.957 1.00 90.00 79 LEU A C 1
ATOM 651 O O . LEU A 1 79 ? 8.333 -13.041 -10.100 1.00 90.00 79 LEU A O 1
ATOM 655 N N . MET A 1 80 ? 10.193 -12.631 -11.296 1.00 87.62 80 MET A N 1
ATOM 656 C CA . MET A 1 80 ? 10.942 -13.768 -10.759 1.00 87.62 80 MET A CA 1
ATOM 657 C C . MET A 1 80 ? 11.170 -13.681 -9.245 1.00 87.62 80 MET A C 1
ATOM 659 O O . MET A 1 80 ? 11.227 -14.719 -8.590 1.00 87.62 80 MET A O 1
ATOM 663 N N . ARG A 1 81 ? 11.248 -12.473 -8.664 1.00 83.94 81 ARG A N 1
ATOM 664 C CA . ARG A 1 81 ? 11.351 -12.276 -7.204 1.00 83.94 81 ARG A CA 1
ATOM 665 C C . ARG A 1 81 ? 10.168 -12.902 -6.452 1.00 83.94 81 ARG A C 1
ATOM 667 O O . ARG A 1 81 ? 10.333 -13.339 -5.318 1.00 83.94 81 ARG A O 1
ATOM 674 N N . TYR A 1 82 ? 9.003 -12.970 -7.096 1.00 80.69 82 TYR A N 1
ATOM 675 C CA . TYR A 1 82 ? 7.768 -13.517 -6.533 1.00 80.69 82 TYR A CA 1
ATOM 676 C C . TYR A 1 82 ? 7.462 -14.949 -6.972 1.00 80.69 82 TYR A C 1
ATOM 678 O O . TYR A 1 82 ? 6.501 -15.549 -6.488 1.00 80.69 82 TYR A O 1
ATOM 686 N N . THR A 1 83 ? 8.265 -15.526 -7.866 1.00 82.12 83 THR A N 1
ATOM 687 C CA . THR A 1 83 ? 8.162 -16.946 -8.203 1.00 82.12 83 THR A CA 1
ATOM 688 C C . THR A 1 83 ? 9.047 -17.758 -7.271 1.00 82.12 83 THR A C 1
ATOM 690 O O . THR A 1 83 ? 10.232 -17.465 -7.123 1.00 82.12 83 THR A O 1
ATOM 693 N N . ALA A 1 84 ? 8.493 -18.813 -6.675 1.00 67.00 84 ALA A N 1
ATOM 694 C CA . ALA A 1 84 ? 9.277 -19.817 -5.971 1.00 67.00 84 ALA A CA 1
ATOM 695 C C . ALA A 1 84 ? 10.056 -20.660 -6.992 1.00 67.00 84 ALA A C 1
ATOM 697 O O . ALA A 1 84 ? 9.681 -21.785 -7.301 1.00 67.00 84 ALA A O 1
ATOM 698 N N . LEU A 1 85 ? 11.129 -20.100 -7.546 1.00 62.34 85 LEU A N 1
ATOM 699 C CA . LEU A 1 85 ? 12.191 -20.915 -8.108 1.00 62.34 85 LEU A CA 1
ATOM 700 C C . LEU A 1 85 ? 13.084 -21.337 -6.948 1.00 62.34 85 LEU A C 1
ATOM 702 O O . LEU A 1 85 ? 14.093 -20.704 -6.651 1.00 62.34 85 LEU A O 1
ATOM 706 N N . THR A 1 86 ? 12.686 -22.396 -6.249 1.00 58.44 86 THR A N 1
ATOM 707 C CA . THR A 1 86 ? 13.702 -23.233 -5.621 1.00 58.44 86 THR A CA 1
ATOM 708 C C . THR A 1 86 ? 14.491 -23.822 -6.777 1.00 58.44 86 THR A C 1
ATOM 710 O O . THR A 1 86 ? 13.901 -24.493 -7.623 1.00 58.44 86 THR A O 1
ATOM 713 N N . GLU A 1 87 ? 15.781 -23.507 -6.874 1.00 60.47 87 GLU A N 1
ATOM 714 C CA . GLU A 1 87 ? 16.687 -24.287 -7.711 1.00 60.47 87 GLU A CA 1
ATOM 715 C C . GLU A 1 87 ? 16.553 -25.742 -7.233 1.00 60.47 87 GLU A C 1
ATOM 717 O O . GLU A 1 87 ? 17.010 -26.084 -6.145 1.00 60.47 87 GLU A O 1
ATOM 722 N N . GLU A 1 88 ? 15.800 -26.569 -7.960 1.00 58.84 88 GLU A N 1
ATOM 723 C CA . GLU A 1 88 ? 15.913 -28.014 -7.800 1.00 58.84 88 GLU A CA 1
ATOM 724 C C . GLU A 1 88 ? 17.302 -28.373 -8.345 1.00 58.84 88 GLU A C 1
ATOM 726 O O . GLU A 1 88 ? 17.560 -28.191 -9.537 1.00 58.84 88 GLU A O 1
ATOM 731 N N . GLU A 1 89 ? 18.198 -28.752 -7.425 1.00 44.25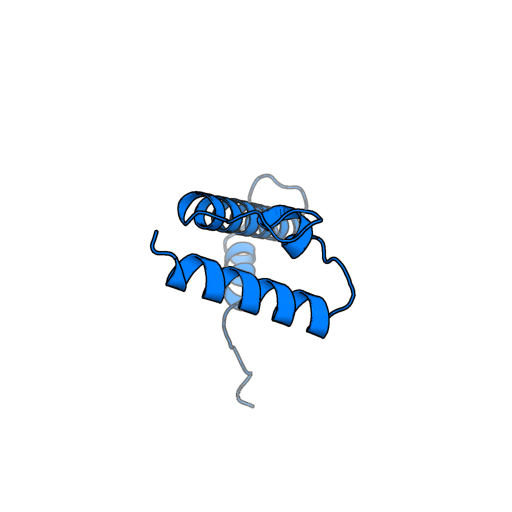 89 GLU A N 1
ATOM 732 C CA . GLU A 1 89 ? 19.586 -29.185 -7.668 1.00 44.25 89 GLU A CA 1
ATOM 733 C C . GLU A 1 89 ? 19.696 -30.349 -8.667 1.00 44.25 89 GLU A C 1
ATOM 735 O O . GLU A 1 89 ? 18.897 -31.313 -8.572 1.00 44.25 89 GLU A O 1
#

Organism: NCBI:txid163714

Radius of gyration: 20.25 Å; chains: 1; bounding box: 46×36×47 Å